Protein AF-A0A2V8BX43-F1 (afdb_monomer_lite)

Structure (mmCIF, N/CA/C/O backbone):
data_AF-A0A2V8BX43-F1
#
_entry.id   AF-A0A2V8BX43-F1
#
loop_
_atom_site.group_PDB
_atom_site.id
_atom_site.type_symbol
_atom_site.label_atom_id
_atom_site.label_alt_id
_atom_site.label_comp_id
_atom_site.label_asym_id
_atom_site.label_entity_id
_atom_site.label_seq_id
_atom_site.pdbx_PDB_ins_code
_atom_site.Cartn_x
_atom_site.Cartn_y
_atom_site.Cartn_z
_atom_site.occupancy
_atom_site.B_iso_or_equiv
_atom_site.auth_seq_id
_atom_site.auth_comp_id
_atom_site.auth_asym_id
_atom_site.auth_atom_id
_atom_site.pdbx_PDB_model_num
ATOM 1 N N . MET A 1 1 ? -15.596 -10.245 17.110 1.00 57.19 1 MET A N 1
ATOM 2 C CA . MET A 1 1 ? -14.707 -9.173 16.617 1.00 57.19 1 MET A CA 1
ATOM 3 C C . MET A 1 1 ? -13.641 -8.972 17.667 1.00 57.19 1 MET A C 1
ATOM 5 O O . MET A 1 1 ? -13.991 -8.521 18.751 1.00 57.19 1 MET A O 1
ATOM 9 N N . HIS A 1 2 ? -12.397 -9.373 17.406 1.00 79.56 2 HIS A N 1
ATOM 10 C CA . HIS A 1 2 ? -11.315 -8.892 18.256 1.00 79.56 2 HIS A CA 1
ATOM 11 C C . HIS A 1 2 ? -11.009 -7.447 17.852 1.00 79.56 2 HIS A C 1
ATOM 13 O O . HIS A 1 2 ? -11.221 -7.049 16.705 1.00 79.56 2 HIS A O 1
ATOM 19 N N . GLN A 1 3 ? -10.587 -6.642 18.816 1.00 81.38 3 GLN A N 1
ATOM 20 C CA . GLN A 1 3 ? -10.206 -5.265 18.558 1.00 81.38 3 GLN A CA 1
ATOM 21 C C . GLN A 1 3 ? -8.840 -5.270 17.871 1.00 81.38 3 GLN A C 1
ATOM 23 O O . GLN A 1 3 ? -7.899 -5.867 18.390 1.00 81.38 3 GLN A O 1
ATOM 28 N N . VAL A 1 4 ? -8.738 -4.645 16.699 1.00 86.81 4 VAL A N 1
ATOM 29 C CA . VAL A 1 4 ? -7.446 -4.439 16.038 1.00 86.81 4 VAL A CA 1
ATOM 30 C C . VAL A 1 4 ? -6.806 -3.183 16.626 1.00 86.81 4 VAL A C 1
ATOM 32 O O . VAL A 1 4 ? -7.458 -2.131 16.633 1.00 86.81 4 VAL A O 1
ATOM 35 N N . PRO A 1 5 ? -5.568 -3.248 17.142 1.00 89.75 5 PRO A N 1
ATOM 36 C CA . PRO A 1 5 ? -4.876 -2.071 17.652 1.00 89.75 5 PRO A CA 1
ATOM 37 C C . PRO A 1 5 ? -4.691 -1.006 16.566 1.00 89.75 5 PRO A C 1
ATOM 39 O O . PRO A 1 5 ? -4.460 -1.316 15.400 1.00 89.75 5 PRO A O 1
ATOM 42 N N . ARG A 1 6 ? -4.719 0.277 16.948 1.00 93.12 6 ARG A N 1
ATOM 43 C CA . ARG A 1 6 ? -4.379 1.366 16.016 1.00 93.12 6 ARG A CA 1
ATOM 44 C C . ARG A 1 6 ? -2.927 1.281 15.531 1.00 93.12 6 ARG A C 1
ATOM 46 O O . ARG A 1 6 ? -2.662 1.648 14.393 1.00 93.12 6 ARG A O 1
ATOM 53 N N . ALA A 1 7 ? -2.023 0.762 16.362 1.00 95.50 7 ALA A N 1
ATOM 54 C CA . ALA A 1 7 ? -0.619 0.561 16.004 1.00 95.50 7 ALA A CA 1
ATOM 55 C C . ALA A 1 7 ? -0.456 -0.217 14.687 1.00 95.50 7 ALA A C 1
ATOM 57 O O . ALA A 1 7 ? 0.302 0.216 13.834 1.00 95.50 7 ALA A O 1
ATOM 58 N N . ASP A 1 8 ? -1.270 -1.249 14.449 1.00 96.69 8 ASP A N 1
ATOM 59 C CA . ASP A 1 8 ? -1.200 -2.070 13.232 1.00 96.69 8 ASP A CA 1
ATOM 60 C C . ASP A 1 8 ? -1.504 -1.271 11.943 1.00 96.69 8 ASP A C 1
ATOM 62 O O . ASP A 1 8 ? -0.884 -1.469 10.901 1.00 96.69 8 ASP A O 1
ATOM 66 N N . GLN A 1 9 ? -2.407 -0.285 12.014 1.00 96.94 9 GLN A N 1
ATOM 67 C CA . GLN A 1 9 ? -2.683 0.619 10.886 1.00 96.94 9 GLN A CA 1
ATOM 68 C C . GLN A 1 9 ? -1.555 1.637 10.668 1.00 96.94 9 GLN A C 1
ATOM 70 O O . GLN A 1 9 ? -1.318 2.050 9.533 1.00 96.94 9 GLN A O 1
ATOM 75 N N . ILE A 1 10 ? -0.877 2.056 11.743 1.00 97.81 10 ILE A N 1
ATOM 76 C CA . ILE A 1 10 ? 0.293 2.939 11.662 1.00 97.81 10 ILE A CA 1
ATOM 77 C C . ILE A 1 10 ? 1.477 2.183 11.058 1.00 97.81 10 ILE A C 1
ATOM 79 O O . ILE A 1 10 ? 2.090 2.695 10.127 1.00 97.81 10 ILE A O 1
ATOM 83 N N . GLU A 1 11 ? 1.730 0.950 11.495 1.00 97.94 11 GLU A N 1
ATOM 84 C CA . GLU A 1 11 ? 2.762 0.073 10.931 1.00 97.94 11 GLU A CA 1
ATOM 85 C C . GLU A 1 11 ? 2.514 -0.199 9.440 1.00 97.94 11 GLU A C 1
ATOM 87 O O . GLU A 1 11 ? 3.435 -0.097 8.628 1.00 97.94 11 GLU A O 1
ATOM 92 N N . LEU A 1 12 ? 1.259 -0.445 9.042 1.00 98.31 12 LEU A N 1
ATOM 93 C CA . LEU A 1 12 ? 0.884 -0.537 7.629 1.00 98.31 12 LEU A CA 1
ATOM 94 C C . LEU A 1 12 ? 1.232 0.752 6.866 1.00 98.31 12 LEU A C 1
ATOM 96 O O . LEU A 1 12 ? 1.814 0.691 5.783 1.00 98.31 12 LEU A O 1
ATOM 100 N N . ALA A 1 13 ? 0.889 1.922 7.411 1.00 98.50 13 ALA A N 1
ATOM 101 C CA . ALA A 1 13 ? 1.189 3.206 6.780 1.00 98.50 13 ALA A CA 1
ATOM 102 C C . ALA A 1 13 ? 2.706 3.445 6.652 1.00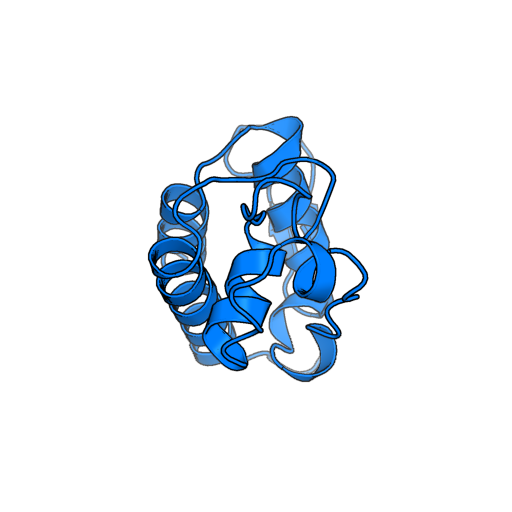 98.50 13 ALA A C 1
ATOM 104 O O . ALA A 1 13 ? 3.181 3.915 5.619 1.00 98.50 13 ALA A O 1
ATOM 105 N N . GLU A 1 14 ? 3.487 3.093 7.668 1.00 98.44 14 GLU A N 1
ATOM 106 C CA . GLU A 1 14 ? 4.948 3.191 7.639 1.00 98.44 14 GLU A CA 1
ATOM 107 C C . GLU A 1 14 ? 5.562 2.257 6.594 1.00 98.44 14 GLU A C 1
ATOM 109 O O . GLU A 1 14 ? 6.432 2.682 5.829 1.00 98.44 14 GLU A O 1
ATOM 114 N N . ALA A 1 15 ? 5.058 1.027 6.486 1.00 98.44 15 ALA A N 1
ATOM 115 C CA . ALA A 1 15 ? 5.493 0.080 5.468 1.00 98.44 15 ALA A CA 1
ATOM 116 C C . ALA A 1 15 ? 5.201 0.594 4.047 1.00 98.44 15 ALA A C 1
ATOM 118 O O . ALA A 1 15 ? 6.065 0.510 3.175 1.00 98.44 15 ALA A O 1
ATOM 119 N N . ILE A 1 16 ? 4.022 1.189 3.810 1.00 98.69 16 ILE A N 1
ATOM 120 C CA . ILE A 1 16 ? 3.696 1.826 2.520 1.00 98.69 16 ILE A CA 1
ATOM 121 C C . ILE A 1 16 ? 4.687 2.953 2.219 1.00 98.69 16 ILE A C 1
ATOM 123 O O . ILE A 1 16 ? 5.234 3.007 1.117 1.00 98.69 16 ILE A O 1
ATOM 127 N N . ALA A 1 17 ? 4.941 3.836 3.189 1.00 98.56 17 ALA A N 1
ATOM 128 C CA . ALA A 1 17 ? 5.856 4.960 3.016 1.00 98.56 17 ALA A CA 1
ATOM 129 C C . 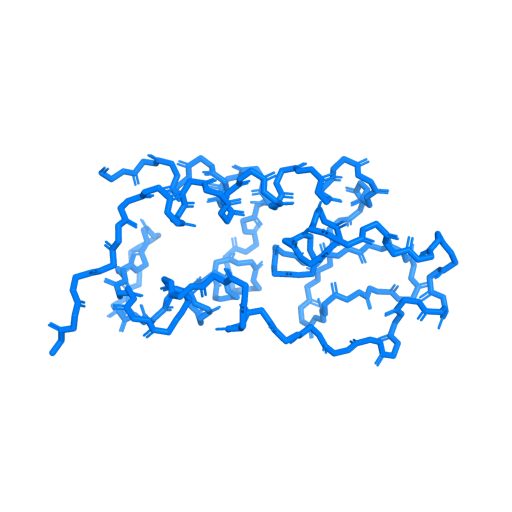ALA A 1 17 ? 7.287 4.494 2.703 1.00 98.56 17 ALA A C 1
ATOM 131 O O . ALA A 1 17 ? 7.958 5.068 1.846 1.00 98.56 17 ALA A O 1
ATOM 132 N N . GLU A 1 18 ? 7.764 3.446 3.372 1.00 98.31 18 GLU A N 1
ATOM 133 C CA . GLU A 1 18 ? 9.096 2.894 3.138 1.00 98.31 18 GLU A CA 1
ATOM 134 C C . GLU A 1 18 ? 9.204 2.207 1.771 1.00 98.31 18 GLU A C 1
ATOM 136 O O . GLU A 1 18 ? 10.160 2.444 1.029 1.00 98.31 18 GLU A O 1
ATOM 141 N N . GLY A 1 19 ? 8.200 1.422 1.379 1.00 97.69 19 GLY A N 1
ATOM 142 C CA . GLY A 1 19 ? 8.168 0.818 0.051 1.00 97.69 19 GLY A CA 1
ATOM 143 C C . GLY A 1 19 ? 8.072 1.843 -1.077 1.00 97.69 19 GLY A C 1
ATOM 144 O O . GLY A 1 19 ? 8.696 1.658 -2.122 1.00 97.69 19 GLY A O 1
ATOM 145 N N . ALA A 1 20 ? 7.359 2.952 -0.860 1.00 98.00 20 ALA A N 1
ATOM 146 C CA . ALA A 1 20 ? 7.255 4.037 -1.832 1.00 98.00 20 ALA A CA 1
ATOM 147 C C . ALA A 1 20 ? 8.613 4.699 -2.115 1.00 98.00 20 ALA A C 1
ATOM 149 O O . ALA A 1 20 ? 8.922 4.991 -3.268 1.00 98.00 20 ALA A O 1
ATOM 150 N N . LYS A 1 21 ? 9.472 4.851 -1.097 1.00 96.81 21 LYS A N 1
ATOM 151 C CA . LYS A 1 21 ? 10.850 5.344 -1.282 1.00 96.81 21 LYS A CA 1
ATOM 152 C C . LYS A 1 21 ? 11.709 4.379 -2.099 1.00 96.81 21 LYS A C 1
ATOM 154 O O . LYS A 1 21 ? 12.555 4.814 -2.875 1.00 96.81 21 LYS A O 1
ATOM 159 N N . ARG A 1 22 ? 11.515 3.071 -1.910 1.00 94.75 22 ARG A N 1
ATOM 160 C CA . ARG A 1 22 ? 12.302 2.018 -2.578 1.00 94.75 22 ARG A CA 1
ATOM 161 C C . ARG A 1 22 ? 11.895 1.810 -4.030 1.00 94.75 22 ARG A C 1
ATOM 163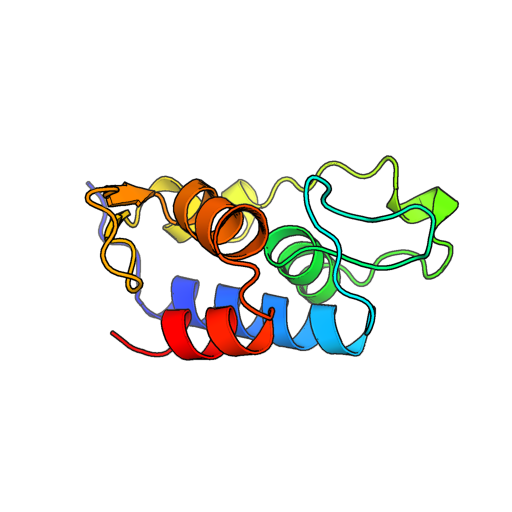 O O . ARG A 1 22 ? 12.755 1.541 -4.864 1.00 94.75 22 ARG A O 1
ATOM 170 N N . ARG A 1 23 ? 10.605 1.970 -4.329 1.00 94.56 23 ARG A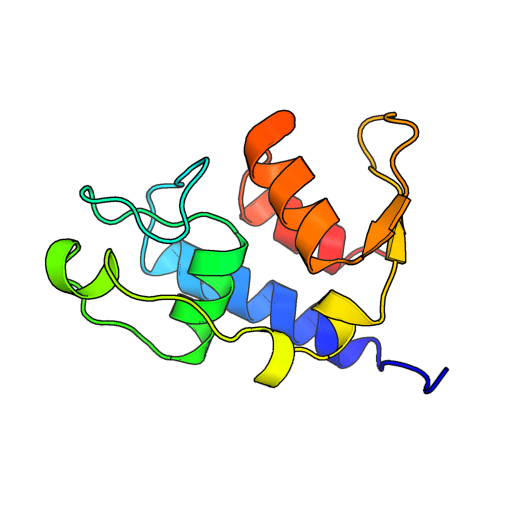 N 1
ATOM 171 C CA . ARG A 1 23 ? 10.036 1.949 -5.682 1.00 94.56 23 ARG A CA 1
ATOM 172 C C . ARG A 1 23 ? 9.327 3.277 -5.951 1.00 94.56 23 ARG A C 1
ATOM 174 O O . ARG A 1 23 ? 8.115 3.346 -5.763 1.00 94.56 23 ARG A O 1
ATOM 181 N N . PRO A 1 24 ? 10.040 4.332 -6.386 1.00 95.25 24 PRO A N 1
ATOM 182 C CA . PRO A 1 24 ? 9.471 5.680 -6.512 1.00 95.25 24 PRO A CA 1
ATOM 183 C C . PRO A 1 24 ? 8.285 5.777 -7.478 1.00 95.25 24 PRO A C 1
ATOM 185 O O . PRO A 1 24 ? 7.396 6.601 -7.284 1.00 95.25 24 PRO A O 1
ATOM 188 N N . SER A 1 25 ? 8.233 4.904 -8.481 1.00 96.69 25 SER A N 1
ATOM 189 C CA . SER A 1 25 ? 7.138 4.846 -9.449 1.00 96.69 25 SER A CA 1
ATOM 190 C C . SER A 1 25 ? 5.902 4.173 -8.838 1.00 96.69 25 SER A C 1
ATOM 192 O O . SER A 1 25 ? 5.993 3.085 -8.267 1.00 96.69 25 SER A O 1
ATOM 194 N N . GLN A 1 26 ? 4.738 4.808 -8.959 1.00 97.81 26 GLN A N 1
ATOM 195 C CA . GLN A 1 26 ? 3.461 4.217 -8.554 1.00 97.81 26 GLN A CA 1
ATOM 196 C C . GLN A 1 26 ? 2.930 3.280 -9.644 1.00 97.81 26 GLN A C 1
ATOM 198 O O . GLN A 1 26 ? 3.055 3.581 -10.830 1.00 97.81 26 GLN A O 1
ATOM 203 N N . ALA A 1 27 ? 2.319 2.170 -9.233 1.00 97.88 27 ALA A N 1
ATOM 204 C CA . ALA A 1 27 ? 1.592 1.264 -10.119 1.00 97.88 27 ALA A CA 1
ATOM 205 C C . ALA A 1 27 ? 0.087 1.267 -9.806 1.00 97.88 27 ALA A C 1
ATOM 207 O O . ALA A 1 27 ? -0.331 1.553 -8.678 1.00 97.88 27 ALA A O 1
ATOM 208 N N . PHE A 1 28 ? -0.713 0.923 -10.813 1.00 97.75 28 PHE A N 1
ATOM 209 C CA . PHE A 1 28 ? -2.171 0.854 -10.745 1.00 97.75 28 PHE A CA 1
ATOM 210 C C . PHE A 1 28 ? -2.649 -0.462 -11.358 1.00 97.75 28 PHE A C 1
ATOM 212 O O . PHE A 1 28 ? -2.139 -0.876 -12.396 1.00 97.75 28 PHE A O 1
ATOM 219 N N . GLY A 1 29 ? -3.611 -1.129 -10.719 1.00 96.38 29 GLY A N 1
ATOM 220 C CA . GLY A 1 29 ? -4.144 -2.419 -11.178 1.00 96.38 29 GLY A CA 1
ATOM 221 C C . GLY A 1 29 ? -3.214 -3.625 -10.971 1.00 96.38 29 GLY A C 1
ATOM 222 O O . GLY A 1 29 ? -3.591 -4.756 -11.275 1.00 96.38 29 GLY A O 1
ATOM 223 N N . GLU A 1 30 ? -2.021 -3.415 -10.415 1.00 95.75 30 GLU A N 1
ATOM 224 C CA . GLU A 1 30 ? -1.038 -4.454 -10.111 1.00 95.75 30 GLU A CA 1
ATOM 225 C C . GLU A 1 30 ? -0.229 -4.113 -8.851 1.00 95.75 30 GLU A C 1
ATOM 227 O O . GLU A 1 30 ? -0.105 -2.950 -8.467 1.00 95.75 30 GLU A O 1
ATOM 232 N N . TYR A 1 31 ? 0.334 -5.127 -8.183 1.00 96.31 31 TYR A N 1
ATOM 233 C CA . TYR A 1 31 ? 1.162 -4.903 -6.990 1.00 96.31 31 TYR A CA 1
ATOM 234 C C . TYR A 1 31 ? 2.547 -4.357 -7.332 1.00 96.31 31 TYR A C 1
ATOM 236 O O . TYR A 1 31 ? 3.014 -3.433 -6.667 1.00 96.31 31 TYR A O 1
ATOM 244 N N . PHE A 1 32 ? 3.182 -4.932 -8.355 1.00 96.81 32 PHE A N 1
ATOM 245 C CA . PHE A 1 32 ? 4.512 -4.573 -8.835 1.00 96.81 32 PHE A CA 1
ATOM 246 C C . PHE A 1 32 ? 4.481 -4.533 -10.356 1.00 96.81 32 PHE A C 1
ATOM 248 O O . PHE A 1 32 ? 4.157 -5.550 -10.972 1.00 96.81 32 PHE A O 1
ATOM 255 N N . SER A 1 33 ? 4.821 -3.389 -10.945 1.00 94.50 33 SER A N 1
ATOM 256 C CA . SER A 1 33 ? 4.882 -3.260 -12.399 1.00 94.50 33 SER A CA 1
ATOM 257 C C . SER A 1 33 ? 6.169 -3.848 -12.965 1.00 94.50 33 SER A C 1
ATOM 259 O O . SER A 1 33 ? 7.204 -3.906 -12.295 1.00 94.50 33 SER A O 1
ATOM 261 N N . ASP A 1 34 ? 6.119 -4.232 -14.235 1.00 90.81 34 ASP A N 1
ATOM 262 C CA . ASP A 1 34 ? 7.284 -4.626 -15.037 1.00 90.81 34 ASP A CA 1
ATOM 263 C C . ASP A 1 34 ? 8.333 -3.503 -15.184 1.00 90.81 34 ASP A C 1
ATOM 265 O O . ASP A 1 34 ? 9.512 -3.758 -15.409 1.00 90.81 34 ASP A O 1
ATOM 269 N N . THR A 1 35 ? 7.917 -2.254 -14.981 1.00 90.25 35 THR A N 1
ATOM 270 C CA . THR A 1 35 ? 8.752 -1.043 -14.944 1.00 90.25 35 THR A CA 1
ATOM 271 C C . THR A 1 35 ? 9.307 -0.718 -13.552 1.00 90.25 35 THR A C 1
ATOM 273 O O . THR A 1 35 ? 9.993 0.289 -13.374 1.00 90.25 35 THR A O 1
ATOM 276 N N . GLY A 1 36 ? 9.039 -1.564 -12.553 1.00 90.56 36 GLY A N 1
ATOM 277 C CA . GLY A 1 36 ? 9.635 -1.491 -11.216 1.00 90.56 36 GLY A CA 1
ATOM 278 C C . GLY A 1 36 ? 8.871 -0.651 -10.196 1.00 90.56 36 GLY A C 1
ATOM 279 O O . GLY A 1 36 ? 9.365 -0.469 -9.081 1.00 90.56 36 GLY A O 1
ATOM 280 N N . GLY A 1 37 ? 7.679 -0.166 -10.541 1.00 96.12 37 GLY A N 1
ATOM 281 C CA . GLY A 1 37 ? 6.785 0.537 -9.630 1.00 96.12 37 GLY A CA 1
ATOM 282 C C . GLY A 1 37 ? 5.994 -0.397 -8.717 1.00 96.12 37 GLY A C 1
ATOM 283 O O . GLY A 1 37 ? 6.028 -1.619 -8.860 1.00 96.12 37 GLY A O 1
ATOM 284 N N . SER A 1 38 ? 5.264 0.181 -7.765 1.00 97.94 38 SER A N 1
ATOM 285 C CA . SER A 1 38 ? 4.320 -0.565 -6.927 1.00 97.94 38 SER A CA 1
ATOM 286 C C . SER A 1 38 ? 3.086 0.253 -6.561 1.00 97.94 38 SER A C 1
ATOM 288 O O . SER A 1 38 ? 3.158 1.476 -6.422 1.00 97.94 38 SER A O 1
ATOM 290 N N . CYS A 1 39 ? 1.946 -0.417 -6.387 1.00 98.31 39 CYS A N 1
ATOM 291 C CA . CYS A 1 39 ? 0.758 0.203 -5.796 1.00 98.31 39 CYS A CA 1
ATOM 292 C C . CYS A 1 39 ? 0.935 0.370 -4.279 1.00 98.31 39 CYS A C 1
ATOM 294 O O . CYS A 1 39 ? 1.935 -0.072 -3.711 1.00 98.31 39 CYS A O 1
ATOM 296 N N . ALA A 1 40 ? -0.046 0.948 -3.586 1.00 98.56 40 ALA A N 1
ATOM 297 C CA . ALA A 1 40 ? 0.006 1.089 -2.128 1.00 98.56 40 ALA A CA 1
ATOM 298 C C . ALA A 1 40 ? 0.237 -0.233 -1.376 1.00 98.56 40 ALA A C 1
ATOM 300 O O . ALA A 1 40 ? 1.137 -0.317 -0.546 1.00 98.56 40 ALA A O 1
ATOM 301 N N . LEU A 1 41 ? -0.496 -1.301 -1.694 1.00 98.38 41 LEU A N 1
ATOM 302 C CA . LEU A 1 41 ? -0.289 -2.595 -1.032 1.00 98.38 41 LEU A CA 1
ATOM 303 C C . LEU A 1 41 ? 1.034 -3.266 -1.443 1.00 98.38 41 LEU A C 1
ATOM 305 O O . LEU A 1 41 ? 1.694 -3.892 -0.614 1.00 98.38 41 LEU A O 1
ATOM 309 N N . GLY A 1 42 ? 1.464 -3.105 -2.697 1.00 97.94 42 GLY A N 1
ATOM 310 C CA . GLY A 1 42 ? 2.786 -3.561 -3.135 1.00 97.94 42 GLY A CA 1
ATOM 311 C C . GLY A 1 42 ? 3.909 -2.839 -2.388 1.00 97.94 42 GLY A C 1
ATOM 312 O O . GLY A 1 42 ? 4.858 -3.472 -1.932 1.00 97.94 42 GLY A O 1
ATOM 313 N N . ALA A 1 43 ? 3.764 -1.529 -2.175 1.00 98.31 43 ALA A N 1
ATOM 314 C CA . ALA A 1 43 ? 4.670 -0.732 -1.360 1.00 98.31 43 ALA A CA 1
ATOM 315 C C . ALA A 1 43 ? 4.682 -1.194 0.104 1.00 98.31 43 ALA A C 1
ATOM 317 O O . ALA A 1 43 ? 5.762 -1.361 0.655 1.00 98.31 43 ALA A O 1
ATOM 318 N N . ALA A 1 44 ? 3.533 -1.513 0.710 1.00 98.44 44 ALA A N 1
ATOM 319 C CA . ALA A 1 44 ? 3.511 -2.104 2.054 1.00 98.44 44 ALA A CA 1
ATOM 320 C C . ALA A 1 44 ? 4.367 -3.381 2.136 1.00 98.44 44 ALA A C 1
ATOM 322 O O . ALA A 1 44 ? 5.150 -3.563 3.066 1.00 98.44 44 ALA A O 1
ATOM 323 N N . TYR A 1 45 ? 4.253 -4.259 1.137 1.00 97.62 45 TYR A N 1
ATOM 324 C CA . TYR A 1 45 ? 5.023 -5.502 1.098 1.00 97.62 45 TYR A CA 1
ATOM 325 C C . TYR A 1 45 ? 6.524 -5.253 0.881 1.00 97.62 45 TYR A C 1
ATOM 327 O O . TYR A 1 45 ? 7.353 -5.874 1.544 1.00 97.62 45 TYR A O 1
ATOM 335 N N . GLU A 1 46 ? 6.877 -4.316 -0.005 1.00 96.31 46 GLU A N 1
ATOM 336 C CA . GLU A 1 46 ? 8.258 -3.872 -0.235 1.00 96.31 46 GLU A CA 1
ATOM 337 C C . GLU A 1 46 ? 8.892 -3.286 1.034 1.00 96.31 46 GLU A C 1
ATOM 339 O O . GLU A 1 46 ? 10.020 -3.639 1.376 1.00 96.31 46 GLU A O 1
ATOM 344 N N . GLY A 1 47 ? 8.160 -2.433 1.755 1.00 97.06 47 GLY A N 1
ATOM 345 C CA . GLY A 1 47 ? 8.620 -1.837 3.007 1.00 97.06 47 GLY A CA 1
ATOM 346 C C . GLY A 1 47 ? 8.855 -2.869 4.110 1.00 97.06 47 GLY A C 1
ATOM 347 O O . GLY A 1 47 ? 9.798 -2.722 4.882 1.00 97.06 47 GLY A O 1
ATOM 348 N N . ALA A 1 48 ? 8.054 -3.939 4.149 1.00 95.50 48 ALA A N 1
ATOM 349 C CA . ALA A 1 48 ? 8.187 -5.003 5.144 1.00 95.50 48 ALA A CA 1
ATOM 350 C C . ALA A 1 48 ? 9.324 -6.001 4.847 1.00 95.50 48 ALA A C 1
ATOM 352 O O . ALA A 1 48 ? 9.931 -6.522 5.780 1.00 95.50 48 ALA A O 1
ATOM 353 N N . TYR A 1 49 ? 9.609 -6.290 3.569 1.00 90.06 49 TYR A N 1
ATOM 354 C CA . TYR A 1 49 ? 10.478 -7.414 3.184 1.00 90.06 49 TYR A CA 1
ATOM 355 C C . TYR A 1 49 ? 11.716 -7.070 2.350 1.00 90.06 49 TYR A C 1
ATOM 357 O O . TYR A 1 49 ? 12.556 -7.952 2.198 1.00 90.06 49 TYR A O 1
ATOM 365 N N . ALA A 1 50 ? 11.867 -5.842 1.837 1.00 85.88 50 ALA A N 1
ATOM 366 C CA . ALA A 1 50 ? 12.993 -5.445 0.981 1.00 85.88 50 ALA A CA 1
ATOM 367 C C . ALA A 1 50 ? 13.193 -6.384 -0.230 1.00 85.88 50 ALA A C 1
ATOM 369 O O . ALA A 1 50 ? 14.088 -7.229 -0.241 1.00 85.88 50 ALA A O 1
ATOM 370 N N . LEU A 1 51 ? 12.347 -6.259 -1.252 1.00 90.31 51 LEU A N 1
ATOM 371 C CA . LEU A 1 51 ? 12.321 -7.209 -2.368 1.00 90.31 51 LEU A CA 1
ATOM 372 C C . LEU A 1 51 ? 13.504 -6.989 -3.326 1.00 90.31 51 LEU A C 1
ATOM 374 O O . LEU A 1 51 ? 14.167 -5.946 -3.278 1.00 90.31 51 LEU A O 1
ATOM 378 N N . PRO A 1 52 ? 13.765 -7.939 -4.244 1.00 89.00 52 PRO A N 1
ATOM 379 C CA . PRO A 1 52 ? 14.739 -7.732 -5.304 1.00 89.00 52 PRO A CA 1
ATOM 380 C C . PRO A 1 52 ? 14.467 -6.450 -6.095 1.00 89.00 52 PRO A C 1
ATOM 382 O O . PRO A 1 52 ? 13.322 -6.110 -6.407 1.00 89.00 52 PRO A O 1
ATOM 385 N N . ARG A 1 53 ? 15.541 -5.729 -6.435 1.00 88.12 53 ARG A N 1
ATOM 386 C CA . ARG A 1 53 ? 15.443 -4.484 -7.211 1.00 88.12 53 ARG A CA 1
ATOM 387 C C . ARG A 1 53 ? 15.065 -4.727 -8.668 1.00 88.12 53 ARG A C 1
ATOM 389 O O . ARG A 1 53 ? 14.528 -3.814 -9.285 1.00 88.12 53 ARG A O 1
ATOM 396 N N . ASP A 1 54 ? 15.335 -5.923 -9.193 1.00 91.69 54 ASP A N 1
ATOM 397 C CA . ASP A 1 54 ? 14.920 -6.308 -10.538 1.00 91.69 54 ASP A CA 1
ATOM 398 C C . ASP A 1 54 ? 13.378 -6.354 -10.614 1.00 91.69 54 ASP A C 1
ATOM 400 O O . ASP A 1 54 ? 12.745 -7.139 -9.895 1.00 91.69 54 ASP A O 1
ATOM 404 N N . PRO A 1 55 ? 12.745 -5.516 -11.457 1.00 88.94 55 PRO A N 1
ATOM 405 C CA . PRO A 1 55 ? 11.301 -5.534 -11.659 1.00 88.94 55 PRO A CA 1
ATOM 406 C C . PRO A 1 55 ? 10.759 -6.897 -12.094 1.00 88.94 55 PRO A C 1
ATOM 408 O O . PRO A 1 55 ? 9.674 -7.280 -11.661 1.00 88.94 55 PRO A O 1
ATOM 411 N N . HIS A 1 56 ? 11.507 -7.658 -12.895 1.00 89.94 56 HIS A N 1
ATOM 412 C CA . HIS A 1 56 ? 11.068 -8.956 -13.403 1.00 89.94 56 HIS A CA 1
ATOM 413 C C . HIS A 1 56 ? 11.031 -10.027 -12.310 1.00 89.94 56 HIS A C 1
ATOM 415 O O . HIS A 1 56 ? 10.183 -10.917 -12.356 1.00 89.94 56 HIS A O 1
ATOM 421 N N . GLU A 1 57 ? 11.895 -9.919 -11.299 1.00 91.94 57 GLU A N 1
ATOM 422 C CA . GLU A 1 57 ? 11.856 -10.790 -10.121 1.00 91.94 57 GLU A CA 1
ATOM 423 C C . GLU A 1 57 ? 10.721 -10.407 -9.160 1.00 91.94 57 GLU A C 1
ATOM 425 O O . GLU A 1 57 ? 10.112 -11.277 -8.534 1.00 91.94 57 GLU A O 1
ATOM 430 N N . ALA A 1 58 ? 10.397 -9.113 -9.059 1.00 90.12 58 ALA A N 1
ATOM 431 C CA . ALA A 1 58 ? 9.336 -8.616 -8.185 1.00 90.12 58 ALA A CA 1
ATOM 432 C C . ALA A 1 58 ? 7.920 -8.798 -8.767 1.00 90.12 58 ALA A C 1
ATOM 434 O O . ALA A 1 58 ? 6.983 -9.101 -8.030 1.00 90.12 58 ALA A O 1
ATOM 435 N N . HIS A 1 59 ? 7.748 -8.662 -10.082 1.00 89.94 59 HIS A N 1
ATOM 436 C CA . HIS A 1 59 ? 6.457 -8.751 -10.774 1.00 89.94 59 HIS A CA 1
ATOM 437 C C . HIS A 1 59 ? 5.628 -10.032 -10.489 1.00 89.94 59 HIS A C 1
ATOM 439 O O . HIS A 1 59 ? 4.414 -9.937 -10.250 1.00 89.94 59 HIS A O 1
ATOM 445 N N . PRO A 1 60 ? 6.207 -11.253 -10.453 1.00 91.38 60 PRO A N 1
ATOM 446 C CA . PRO A 1 60 ? 5.441 -12.463 -10.151 1.00 91.38 60 PRO A CA 1
ATOM 447 C C . PRO A 1 60 ? 5.060 -12.594 -8.668 1.00 91.38 60 PRO A C 1
ATOM 449 O O . PRO A 1 60 ? 4.252 -13.462 -8.324 1.00 91.38 60 PRO A O 1
ATOM 452 N N . ILE A 1 61 ? 5.594 -11.754 -7.776 1.00 90.44 61 ILE A N 1
ATOM 453 C CA . ILE A 1 61 ? 5.308 -11.831 -6.343 1.00 90.44 61 ILE A CA 1
ATOM 454 C C . ILE A 1 61 ? 3.824 -11.541 -6.090 1.00 90.44 61 ILE A C 1
ATOM 456 O O . ILE A 1 61 ? 3.202 -10.656 -6.682 1.00 90.44 61 ILE A O 1
ATOM 460 N N . ARG A 1 62 ? 3.232 -12.326 -5.188 1.00 89.88 62 ARG A N 1
ATOM 461 C CA . ARG A 1 62 ? 1.861 -12.147 -4.702 1.00 89.88 62 ARG A CA 1
ATOM 462 C C . ARG A 1 62 ? 1.910 -11.885 -3.195 1.00 89.88 62 ARG A C 1
ATOM 464 O O . ARG A 1 62 ? 2.091 -12.838 -2.432 1.00 89.88 62 ARG A O 1
ATOM 471 N N . PRO A 1 63 ? 1.793 -10.616 -2.761 1.00 89.19 63 PRO A N 1
ATOM 472 C CA . PRO A 1 63 ? 1.875 -10.249 -1.353 1.00 89.19 63 PRO A CA 1
ATOM 473 C C . PRO A 1 63 ? 0.862 -11.002 -0.485 1.00 89.19 63 PRO A C 1
ATOM 475 O O . PRO A 1 63 ? -0.332 -11.032 -0.779 1.00 89.19 63 PRO A O 1
ATOM 478 N N . ARG A 1 64 ? 1.319 -11.579 0.631 1.00 91.25 64 ARG A N 1
ATOM 479 C CA . ARG A 1 64 ? 0.452 -12.205 1.650 1.00 91.25 64 ARG A CA 1
ATOM 480 C C . ARG A 1 64 ? 0.252 -11.272 2.845 1.00 91.25 64 ARG A C 1
ATOM 482 O O . ARG A 1 64 ? 0.517 -11.647 3.982 1.00 91.25 64 ARG A O 1
ATOM 489 N N . LEU A 1 65 ? -0.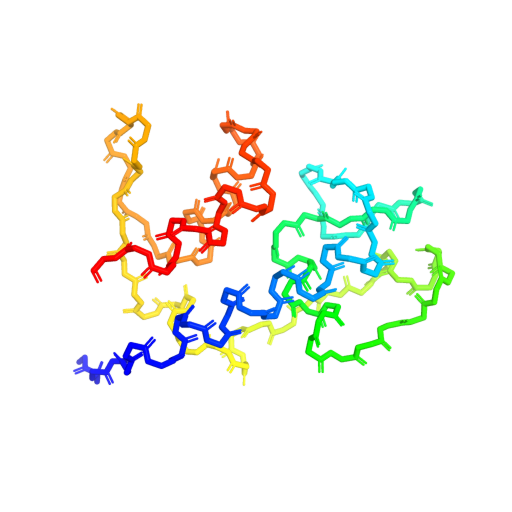197 -10.047 2.572 1.00 92.31 65 LEU A N 1
ATOM 490 C CA . LEU A 1 65 ? -0.232 -8.947 3.546 1.00 92.31 65 LEU A CA 1
ATOM 491 C C . LEU A 1 65 ? -1.147 -9.187 4.752 1.00 92.31 65 LEU A C 1
ATOM 493 O O . LEU A 1 65 ? -0.836 -8.709 5.834 1.00 92.31 65 LEU A O 1
ATOM 497 N N . HIS A 1 66 ? -2.210 -9.981 4.605 1.00 88.62 66 HIS A N 1
ATOM 498 C CA . HIS A 1 66 ? -3.087 -10.373 5.721 1.00 88.62 66 HIS A CA 1
ATOM 499 C C . HIS A 1 66 ? -2.352 -11.130 6.842 1.00 88.62 66 HIS A C 1
ATOM 501 O O . HIS A 1 66 ? -2.887 -11.282 7.931 1.00 88.62 66 HIS A O 1
ATOM 507 N N . ARG A 1 67 ? -1.144 -11.652 6.579 1.00 91.31 67 ARG A N 1
ATOM 508 C CA . ARG A 1 67 ? -0.295 -12.290 7.600 1.00 91.31 67 ARG A CA 1
ATOM 509 C C . ARG A 1 67 ? 0.579 -11.297 8.363 1.00 91.31 67 ARG A C 1
ATOM 511 O O . ARG A 1 67 ? 1.182 -11.691 9.352 1.00 91.31 67 ARG A O 1
ATOM 518 N N . LEU A 1 68 ? 0.701 -10.073 7.854 1.00 94.81 68 LEU A N 1
ATOM 519 C CA . LEU A 1 68 ? 1.538 -9.013 8.410 1.00 94.81 68 LEU A CA 1
ATOM 520 C C . LEU A 1 68 ? 0.703 -7.984 9.156 1.00 94.81 68 LEU A C 1
ATOM 522 O O . LEU A 1 68 ? 1.060 -7.613 10.262 1.00 94.81 68 LEU A O 1
ATOM 526 N N . PHE A 1 69 ? -0.397 -7.555 8.538 1.00 96.62 69 PHE A N 1
ATOM 527 C CA . PHE A 1 69 ? -1.234 -6.470 9.029 1.00 96.62 69 PHE A CA 1
ATOM 528 C C . PHE A 1 69 ? -2.662 -6.980 9.165 1.00 96.62 69 PHE A C 1
ATOM 530 O O . PHE A 1 69 ? -3.359 -7.204 8.169 1.00 96.62 69 PHE A O 1
ATOM 537 N N . ASP A 1 70 ? -3.097 -7.180 10.401 1.00 95.94 70 ASP A N 1
ATOM 538 C CA . ASP A 1 70 ? -4.417 -7.729 10.700 1.00 95.94 70 ASP A CA 1
ATOM 539 C C . ASP A 1 70 ? -5.553 -6.749 10.328 1.00 95.94 70 ASP A C 1
ATOM 541 O O . ASP A 1 70 ? -6.645 -7.134 9.890 1.00 95.94 70 ASP A O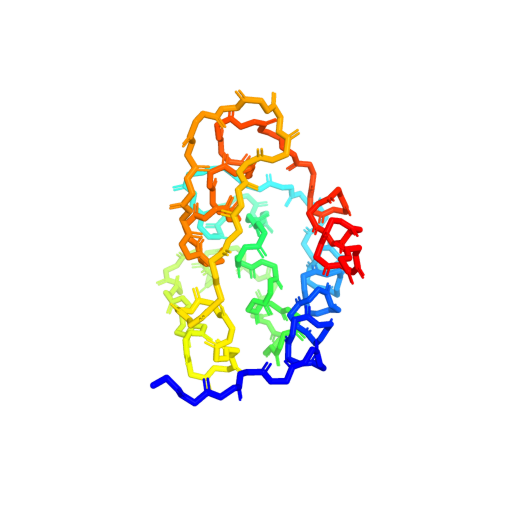 1
ATOM 545 N N . CYS A 1 71 ? -5.268 -5.448 10.389 1.00 96.81 71 CYS A N 1
ATOM 546 C CA . CYS A 1 71 ? -6.191 -4.374 10.056 1.00 96.81 71 CYS A CA 1
ATOM 547 C C . CYS A 1 71 ? -6.697 -4.433 8.614 1.00 96.81 71 CYS A C 1
ATOM 549 O O . CYS A 1 71 ? -7.794 -3.939 8.347 1.00 96.81 71 CYS A O 1
ATOM 551 N N . LEU A 1 72 ? -5.951 -5.063 7.701 1.00 97.12 72 LEU A N 1
ATOM 552 C CA . LEU A 1 72 ? -6.317 -5.172 6.291 1.00 97.12 72 LEU A CA 1
ATOM 553 C C . LEU A 1 72 ? -7.657 -5.880 6.073 1.00 97.12 72 LEU A C 1
ATOM 555 O O . LEU A 1 72 ? -8.422 -5.453 5.209 1.00 97.12 72 LEU A O 1
ATOM 559 N N . GLU A 1 73 ? -7.965 -6.905 6.868 1.00 95.50 73 GLU A N 1
ATOM 560 C CA . GLU A 1 73 ? -9.235 -7.642 6.782 1.00 95.50 73 GLU A CA 1
ATOM 561 C C . GLU A 1 73 ? -10.242 -7.185 7.846 1.00 95.50 73 GLU A C 1
ATOM 563 O O . GLU A 1 73 ? -11.455 -7.186 7.616 1.00 95.50 73 GLU A O 1
ATOM 568 N N . ASN A 1 74 ? -9.749 -6.759 9.011 1.00 95.62 74 ASN A N 1
ATOM 569 C CA . ASN A 1 74 ? -10.578 -6.570 10.201 1.00 95.62 74 ASN A CA 1
ATOM 570 C C . ASN A 1 74 ? -10.966 -5.109 10.488 1.00 95.62 74 ASN A C 1
ATOM 572 O O . ASN A 1 74 ? -11.851 -4.861 11.312 1.00 95.62 74 ASN A O 1
ATOM 576 N N . VAL A 1 75 ? -10.380 -4.126 9.795 1.00 95.50 75 VAL A N 1
ATOM 577 C CA . VAL A 1 75 ? -10.777 -2.712 9.891 1.00 95.50 75 VAL A CA 1
ATOM 578 C C . VAL A 1 75 ? -11.519 -2.296 8.628 1.00 95.50 75 VAL A C 1
ATOM 580 O O . VAL A 1 75 ? -11.043 -2.479 7.513 1.00 95.50 75 VAL A O 1
ATOM 583 N N . ARG A 1 76 ? -12.702 -1.694 8.799 1.00 95.56 76 ARG A N 1
ATOM 584 C CA . ARG A 1 76 ? -13.530 -1.183 7.697 1.00 95.56 76 ARG A CA 1
ATOM 585 C C . ARG A 1 76 ? -13.640 0.331 7.746 1.00 95.56 76 ARG A C 1
ATOM 587 O O . ARG A 1 76 ? -14.219 0.863 8.695 1.00 95.56 76 ARG A O 1
ATOM 594 N N . ARG A 1 77 ? -13.213 1.007 6.679 1.00 94.94 77 ARG A N 1
ATOM 595 C CA . ARG A 1 77 ? -13.334 2.465 6.523 1.00 94.94 77 ARG A CA 1
ATOM 596 C C . ARG A 1 77 ? -14.249 2.831 5.350 1.00 94.94 77 ARG A C 1
ATOM 598 O O . ARG A 1 77 ? -14.530 2.017 4.466 1.00 94.94 77 ARG A O 1
ATOM 605 N N . ARG A 1 78 ? -14.793 4.047 5.388 1.00 96.31 78 ARG A N 1
ATOM 606 C CA . ARG A 1 78 ? -15.564 4.636 4.282 1.00 96.31 78 ARG A CA 1
ATOM 607 C C . ARG A 1 78 ? -14.595 5.307 3.311 1.00 96.31 78 ARG A C 1
ATOM 609 O O . ARG A 1 78 ? -13.588 5.850 3.753 1.00 96.31 78 ARG A O 1
ATOM 616 N N . CYS A 1 79 ? -14.917 5.296 2.020 1.00 97.25 79 CYS A N 1
ATOM 617 C CA . CYS A 1 79 ? -14.174 6.082 1.039 1.00 97.25 79 CYS A CA 1
ATOM 618 C C . CYS A 1 79 ? -14.197 7.583 1.415 1.00 97.25 79 CYS A C 1
ATOM 620 O O . CYS A 1 79 ? -15.288 8.148 1.539 1.00 97.25 79 CYS A O 1
ATOM 622 N N . PRO A 1 80 ? -13.033 8.238 1.571 1.00 96.44 80 PRO A N 1
ATOM 623 C CA . PRO A 1 80 ? -12.946 9.659 1.917 1.00 96.44 80 PRO A CA 1
ATOM 624 C C . PRO A 1 80 ? -13.298 10.612 0.761 1.00 96.44 80 PRO A C 1
ATOM 626 O O . PRO A 1 80 ? -13.525 11.791 1.002 1.00 96.44 80 PRO A O 1
ATOM 629 N N . VAL A 1 81 ? -13.380 10.128 -0.485 1.00 95.06 81 VAL A N 1
ATOM 630 C CA . VAL A 1 81 ? -13.601 10.957 -1.693 1.00 95.06 81 VAL A CA 1
ATOM 631 C C . VAL A 1 81 ? -15.098 11.183 -1.995 1.00 95.06 81 VAL A C 1
ATOM 633 O O . VAL A 1 81 ? -15.459 11.867 -2.945 1.00 95.06 81 VAL A O 1
ATOM 636 N N . GLY A 1 82 ? -16.004 10.631 -1.177 1.00 89.38 82 GLY A N 1
ATOM 637 C CA . GLY A 1 82 ? -17.456 10.827 -1.313 1.00 89.38 82 GLY A CA 1
ATOM 638 C C . GLY A 1 82 ? -18.208 9.669 -1.976 1.00 89.38 82 GLY A C 1
ATOM 639 O O . GLY A 1 82 ? -19.426 9.739 -2.150 1.00 89.38 82 GLY A O 1
ATOM 640 N N . CYS A 1 83 ? -17.531 8.561 -2.297 1.00 95.38 83 CYS A N 1
ATOM 641 C CA . CYS A 1 83 ? -18.222 7.332 -2.678 1.00 95.38 83 CYS A CA 1
ATOM 642 C C . CYS A 1 83 ? -19.016 6.743 -1.499 1.00 95.38 83 CYS A C 1
ATOM 644 O O . CYS A 1 83 ? -18.635 6.843 -0.334 1.00 95.38 83 CYS A O 1
ATOM 646 N N . GLN A 1 84 ? -20.084 6.003 -1.805 1.00 95.38 84 GLN A N 1
ATOM 647 C CA . GLN A 1 84 ? -20.867 5.273 -0.795 1.00 95.38 84 GLN A CA 1
ATOM 648 C C . GLN A 1 84 ? -20.198 3.965 -0.324 1.00 95.38 84 GLN A C 1
ATOM 650 O O . GLN A 1 84 ? -20.751 3.239 0.502 1.00 95.38 84 GLN A O 1
ATOM 655 N N . LYS A 1 85 ? -18.995 3.654 -0.827 1.00 96.19 85 LYS A N 1
ATOM 656 C CA . LYS A 1 85 ? -18.244 2.436 -0.503 1.00 96.19 85 LYS A CA 1
ATOM 657 C C . LYS A 1 85 ? -17.765 2.463 0.959 1.00 96.19 85 LYS A C 1
ATOM 659 O O . LYS A 1 85 ? -17.110 3.411 1.395 1.00 96.19 85 LYS A O 1
ATOM 664 N N . ARG A 1 86 ? -18.054 1.388 1.702 1.00 97.12 86 ARG A N 1
ATOM 665 C CA . ARG A 1 86 ? -17.469 1.073 3.017 1.00 97.12 86 ARG A CA 1
ATOM 666 C C . ARG A 1 86 ? -16.902 -0.342 2.977 1.00 97.12 86 ARG A C 1
ATOM 668 O O . ARG A 1 86 ? -17.662 -1.312 2.976 1.00 97.12 86 ARG A O 1
ATOM 675 N N . LEU A 1 87 ? -15.581 -0.442 2.928 1.00 97.12 87 LEU A N 1
ATOM 676 C CA . LEU A 1 87 ? -14.856 -1.671 2.607 1.00 97.12 87 LEU A CA 1
ATOM 677 C C . LEU A 1 87 ? -13.807 -1.972 3.689 1.00 97.12 87 LEU A C 1
ATOM 679 O O . LEU A 1 87 ? -13.454 -1.063 4.447 1.00 97.12 87 LEU A O 1
ATOM 683 N N . PRO A 1 88 ? -13.323 -3.223 3.793 1.00 97.25 88 PRO A N 1
ATOM 684 C CA . PRO A 1 88 ? -12.134 -3.524 4.586 1.00 97.25 88 PRO A CA 1
ATOM 685 C C . PRO A 1 88 ? -10.905 -2.774 4.048 1.00 97.25 88 PRO A C 1
ATOM 687 O O . PRO A 1 88 ? -10.910 -2.327 2.893 1.00 97.25 88 PRO A O 1
ATOM 690 N N . LEU A 1 89 ? -9.881 -2.587 4.886 1.00 97.12 89 LEU A N 1
ATOM 691 C CA . LEU A 1 89 ? -8.730 -1.750 4.544 1.00 97.12 89 LEU A CA 1
ATOM 692 C C . LEU A 1 89 ? -7.992 -2.233 3.287 1.00 97.12 89 LEU A C 1
ATOM 694 O O . LEU A 1 89 ? -7.614 -1.402 2.468 1.00 97.12 89 LEU A O 1
ATOM 698 N N . ASN A 1 90 ? -7.859 -3.543 3.067 1.00 97.62 90 ASN A N 1
ATOM 699 C CA . ASN A 1 90 ? -7.267 -4.085 1.838 1.00 97.62 90 ASN A CA 1
ATOM 700 C C . ASN A 1 90 ? -7.944 -3.534 0.565 1.00 97.62 90 ASN A C 1
ATOM 702 O O . ASN A 1 90 ? -7.286 -3.024 -0.340 1.00 97.62 90 ASN A O 1
ATOM 706 N N . ALA A 1 91 ? -9.270 -3.580 0.520 1.00 97.94 91 ALA A N 1
ATOM 707 C CA . ALA A 1 91 ? -10.072 -3.246 -0.639 1.00 97.94 91 ALA A CA 1
ATOM 708 C C . ALA A 1 91 ? -10.265 -1.737 -0.773 1.00 97.94 91 ALA A C 1
ATOM 710 O O . ALA A 1 91 ? -10.289 -1.230 -1.890 1.00 97.94 91 ALA A O 1
ATOM 711 N N . ILE A 1 92 ? -10.390 -1.001 0.338 1.00 98.12 92 ILE A N 1
ATOM 712 C CA . ILE A 1 92 ? -10.498 0.459 0.269 1.00 98.12 92 ILE A CA 1
ATOM 713 C C . ILE A 1 92 ? -9.168 1.098 -0.153 1.00 98.12 92 ILE A C 1
ATOM 715 O O . ILE A 1 92 ? -9.197 2.079 -0.884 1.00 98.12 92 ILE A O 1
ATOM 719 N N . ILE A 1 93 ? -8.017 0.538 0.246 1.00 98.38 93 ILE A N 1
ATOM 720 C CA . ILE A 1 93 ? -6.699 1.022 -0.186 1.00 98.38 93 ILE A CA 1
ATOM 721 C C . ILE A 1 93 ? -6.528 0.806 -1.690 1.00 98.38 93 ILE A C 1
ATOM 723 O O . ILE A 1 93 ? -6.143 1.741 -2.384 1.00 98.38 93 ILE A O 1
ATOM 727 N N . LEU A 1 94 ? -6.864 -0.383 -2.208 1.00 98.06 94 LEU A N 1
ATOM 728 C CA . LEU A 1 94 ? -6.853 -0.636 -3.655 1.00 98.06 94 LEU A CA 1
ATOM 729 C C . LEU A 1 94 ? -7.825 0.283 -4.394 1.00 98.06 94 LEU A C 1
ATOM 731 O O . LEU A 1 94 ? -7.459 0.881 -5.394 1.00 98.06 94 LEU A O 1
ATOM 735 N N . HIS A 1 95 ? -9.032 0.474 -3.864 1.00 98.44 95 HIS A N 1
ATOM 736 C CA . HIS A 1 95 ? -9.998 1.416 -4.423 1.00 98.44 95 HIS A CA 1
ATOM 737 C C . HIS A 1 95 ? -9.447 2.851 -4.484 1.00 98.44 95 HIS A C 1
ATOM 739 O O . HIS A 1 95 ? -9.602 3.519 -5.501 1.00 98.44 95 HIS A O 1
ATOM 745 N N . LEU A 1 96 ? -8.792 3.332 -3.423 1.00 98.56 96 LEU A N 1
ATOM 746 C CA . LEU A 1 96 ? -8.192 4.667 -3.412 1.00 98.56 96 LEU A CA 1
ATOM 747 C C . LEU A 1 96 ? -7.014 4.772 -4.386 1.00 98.56 96 LEU A C 1
ATOM 749 O O . LEU A 1 96 ? -6.904 5.774 -5.090 1.00 98.56 96 LEU A O 1
ATOM 753 N N . ASN A 1 97 ? -6.176 3.736 -4.454 1.00 98.69 97 ASN A N 1
ATOM 754 C CA . ASN A 1 97 ? -5.053 3.661 -5.383 1.00 98.69 97 ASN A CA 1
ATOM 755 C C . ASN A 1 97 ? -5.539 3.653 -6.835 1.00 98.69 97 ASN A C 1
ATOM 757 O O . ASN A 1 97 ? -5.095 4.469 -7.624 1.00 98.69 97 ASN A O 1
ATOM 761 N N . ASP A 1 98 ? -6.460 2.763 -7.192 1.00 98.38 98 ASP A N 1
ATOM 762 C CA . ASP A 1 98 ? -6.786 2.476 -8.589 1.00 98.38 98 ASP A CA 1
ATOM 763 C C . ASP A 1 98 ? -7.928 3.350 -9.127 1.00 98.38 98 ASP A C 1
ATOM 765 O O . ASP A 1 98 ? -7.793 3.939 -10.199 1.00 98.38 98 ASP A O 1
ATOM 769 N N . ASP A 1 99 ? -9.031 3.497 -8.381 1.00 98.06 99 ASP A N 1
ATOM 770 C CA . ASP A 1 99 ? -10.207 4.246 -8.855 1.00 98.06 99 ASP A CA 1
ATOM 771 C C . ASP A 1 99 ? -10.057 5.757 -8.624 1.00 98.06 99 ASP A C 1
ATOM 773 O O . ASP A 1 99 ? -10.583 6.565 -9.390 1.00 98.06 99 ASP A O 1
ATOM 777 N N . HIS A 1 100 ? -9.384 6.149 -7.538 1.00 98.19 100 HIS A N 1
ATOM 778 C CA . HIS A 1 100 ? -9.188 7.557 -7.175 1.00 98.19 100 HIS A CA 1
ATOM 779 C C . HIS A 1 100 ? -7.774 8.069 -7.427 1.00 98.19 100 HIS A C 1
ATOM 781 O O . HIS A 1 100 ? -7.528 9.255 -7.202 1.00 98.19 100 HIS A O 1
ATOM 787 N N . GLN A 1 101 ? -6.870 7.206 -7.899 1.00 98.06 101 GLN A N 1
ATOM 788 C CA . GLN A 1 101 ? -5.486 7.553 -8.220 1.00 98.06 101 GLN A CA 1
ATOM 789 C C . GLN A 1 101 ? -4.772 8.317 -7.103 1.00 98.06 101 GLN A C 1
ATOM 791 O O . GLN A 1 101 ? -3.909 9.156 -7.363 1.00 98.06 101 GLN A O 1
ATOM 796 N N . TRP A 1 102 ? -5.126 8.028 -5.846 1.00 98.50 102 TRP A N 1
ATOM 797 C CA . TRP A 1 102 ? -4.409 8.588 -4.714 1.00 98.50 102 TRP A CA 1
ATOM 798 C C . TRP A 1 102 ? -2.952 8.153 -4.768 1.00 98.50 102 TRP A C 1
ATOM 800 O O . TRP A 1 102 ? -2.638 7.001 -5.084 1.00 98.50 102 TRP A O 1
ATOM 810 N N . THR A 1 103 ? -2.052 9.073 -4.442 1.00 98.62 103 THR A N 1
ATOM 811 C CA . THR A 1 103 ? -0.655 8.705 -4.255 1.00 98.62 103 THR A CA 1
ATOM 812 C C . THR A 1 103 ? -0.521 7.833 -3.011 1.00 98.62 103 THR A C 1
ATOM 814 O O . THR A 1 103 ? -1.322 7.907 -2.070 1.00 98.62 103 THR A O 1
ATOM 817 N N . ARG A 1 104 ? 0.528 7.015 -2.975 1.00 98.69 104 ARG A N 1
ATOM 818 C CA . ARG A 1 104 ? 0.888 6.244 -1.781 1.00 98.69 104 ARG A CA 1
ATOM 819 C C . ARG A 1 104 ? 1.017 7.140 -0.551 1.00 98.69 104 ARG A C 1
ATOM 821 O O . ARG A 1 104 ? 0.541 6.759 0.508 1.00 98.69 104 ARG A O 1
ATOM 828 N N . GLU A 1 105 ? 1.554 8.347 -0.691 1.00 98.50 105 GLU A N 1
ATOM 829 C CA . GLU A 1 105 ? 1.671 9.332 0.389 1.00 98.50 105 GLU A CA 1
ATOM 830 C C . GLU A 1 105 ? 0.298 9.819 0.871 1.00 98.50 105 GLU A C 1
ATOM 832 O O . GLU A 1 105 ? 0.072 9.894 2.075 1.00 98.50 105 GLU A O 1
ATOM 837 N N . GLN A 1 106 ? -0.654 10.076 -0.033 1.00 98.56 106 GLN A N 1
ATOM 838 C CA . GLN A 1 106 ? -2.027 10.424 0.360 1.00 98.56 106 GLN A CA 1
ATOM 839 C C . GLN A 1 106 ? -2.694 9.288 1.146 1.00 98.56 106 GLN A C 1
ATOM 841 O O . GLN A 1 106 ? -3.360 9.537 2.151 1.00 98.56 106 GLN A O 1
ATOM 846 N N . ILE A 1 107 ? -2.482 8.036 0.727 1.00 98.69 107 ILE A N 1
ATOM 847 C CA . ILE A 1 107 ? -2.980 6.851 1.439 1.00 98.69 107 ILE A CA 1
ATOM 848 C C . ILE A 1 107 ? -2.303 6.712 2.810 1.00 98.69 107 ILE A C 1
ATOM 850 O O . ILE A 1 107 ? -2.984 6.405 3.786 1.00 98.69 107 ILE A O 1
ATOM 854 N N . VAL A 1 108 ? -0.994 6.966 2.909 1.00 98.56 108 VAL A N 1
ATOM 855 C CA . VAL A 1 108 ? -0.245 6.958 4.178 1.00 98.56 108 VAL A CA 1
ATOM 856 C C . VAL A 1 108 ? -0.819 7.973 5.155 1.00 98.56 108 VAL A C 1
ATOM 858 O O . VAL A 1 108 ? -1.143 7.610 6.286 1.00 98.56 108 VAL A O 1
ATOM 861 N N . GLU A 1 109 ? -0.978 9.225 4.729 1.00 98.12 109 GLU A N 1
ATOM 862 C CA . GLU A 1 109 ? -1.524 10.274 5.590 1.00 98.12 109 GLU A CA 1
ATOM 863 C C . GLU A 1 109 ? -2.958 9.940 6.005 1.00 98.12 109 GLU A C 1
ATOM 865 O O . GLU A 1 109 ? -3.308 10.033 7.179 1.00 98.12 109 GLU A O 1
ATOM 870 N N . TRP A 1 110 ? -3.774 9.425 5.088 1.00 97.06 110 TRP A N 1
ATOM 871 C CA . TRP A 1 110 ? -5.123 8.975 5.415 1.00 97.06 110 TRP A CA 1
ATOM 872 C C . TRP A 1 110 ? -5.170 7.794 6.394 1.00 97.06 110 TRP A C 1
ATOM 874 O O . TRP A 1 110 ? -6.032 7.761 7.265 1.00 97.06 110 TRP A O 1
ATOM 884 N N . LEU A 1 111 ? -4.252 6.830 6.316 1.00 96.75 111 LEU A N 1
ATOM 885 C CA . LEU A 1 111 ? -4.189 5.736 7.291 1.00 96.75 111 LEU A CA 1
ATOM 886 C C . LEU A 1 111 ? -3.774 6.235 8.679 1.00 96.75 111 LEU A C 1
ATOM 888 O O . LEU A 1 111 ? -4.322 5.777 9.690 1.00 96.75 111 LEU A O 1
ATOM 892 N N . LYS A 1 112 ? -2.847 7.199 8.725 1.00 95.31 112 LYS A N 1
ATOM 893 C CA . LYS A 1 112 ? -2.408 7.858 9.960 1.00 95.31 112 LYS A CA 1
ATOM 894 C C . LYS A 1 112 ? -3.500 8.719 10.581 1.00 95.31 112 LYS A C 1
ATOM 896 O O . LYS A 1 112 ? -3.563 8.788 11.808 1.00 95.31 112 LYS A O 1
ATOM 901 N N . HIS A 1 113 ? -4.377 9.302 9.770 1.00 86.38 113 HIS A N 1
ATOM 902 C CA . HIS A 1 113 ? -5.517 10.090 10.222 1.00 86.38 113 HIS A CA 1
ATOM 903 C C . HIS A 1 113 ? -6.766 9.225 10.458 1.00 86.38 113 HIS A C 1
ATOM 905 O O . HIS A 1 113 ? -7.347 8.651 9.544 1.00 86.38 113 HIS A O 1
ATOM 911 N N . ASP A 1 114 ? -7.155 9.126 11.727 1.00 60.78 114 ASP A N 1
ATOM 912 C CA . ASP A 1 114 ? -8.461 8.676 12.251 1.00 60.78 114 ASP A CA 1
ATOM 913 C C . ASP A 1 114 ? -8.408 8.717 13.780 1.00 60.78 114 ASP A C 1
ATOM 915 O O . ASP A 1 114 ? -7.344 8.332 14.312 1.00 60.78 114 ASP A O 1
#

Radius of gyration: 13.23 Å; chains: 1; bounding box: 36×23×34 Å

pLDDT: mean 94.5, std 6.14, range [57.19, 98.69]

Sequence (114 aa):
MHQVPRADQIELAEAIAEGAKRRPSQAFGEYFSDTGGSCALGAAYEGAYALPRDPHEAHPIRPRLHRLFDCLENVRRRCPVGCQKRLPLNAIILHLNDDHQWTREQIVEWLKHD

Foldseek 3Di:
DDDFDLVLLLLLLQQLVQLCVLAVDADAPAQADQVGHGHSVVSSQCSVPVDDSRSVRSRVDDDPCCVPRVQQQVPWDAQPVPDRDIHGNVVSSNCCCHVVVDDSNNNSVVSVPD

Secondary structure (DSSP, 8-state):
-PPPPHHHHHHHHHHHHHHHHHS-SB-SSSSB-TTS-B-HHHHHHHHHH---S-HHHHTT----GGGT-THHHH-EEE-TTS-S-EEEHHHHHHHHHHTS---HHHHHHHHH--